Protein AF-A0A1G0LJV1-F1 (afdb_monomer)

pLDDT: mean 81.67, std 5.45, range [54.09, 89.5]

Solvent-accessible surface area (backbone atoms only — not comparable to full-atom values): 3790 Å² total; per-residue (Å²): 113,68,68,64,53,52,55,44,31,64,35,78,97,64,16,54,55,38,52,54,47,14,68,74,68,74,42,53,58,68,57,38,45,60,70,46,48,68,54,53,56,52,51,52,52,50,50,51,48,51,68,76,38,49,62,77,70,40,48,61,55,59,65,70,76,104

Secondary structure (DSSP, 8-state):
-HHHHHHHHHSTTT-HHHHHHHHHH-S-HHHHHHHHHHHHHHHHHHHHHHHH-HHHHHHHHHHH--

Structure (mmCIF, N/CA/C/O backbone):
data_AF-A0A1G0LJV1-F1
#
_entry.id   AF-A0A1G0LJV1-F1
#
loop_
_atom_site.group_PDB
_atom_site.id
_atom_site.type_symbol
_atom_site.label_atom_id
_atom_site.label_alt_id
_atom_site.label_comp_id
_atom_site.label_asym_id
_atom_site.label_entity_id
_atom_site.label_seq_id
_atom_site.pdbx_PDB_ins_code
_atom_site.Cartn_x
_atom_site.Cartn_y
_atom_site.Cartn_z
_atom_site.occupancy
_atom_site.B_iso_or_equiv
_atom_site.auth_seq_id
_atom_site.auth_comp_id
_atom_site.auth_asym_id
_atom_site.auth_atom_id
_atom_site.pdbx_PDB_model_num
ATOM 1 N N . MET A 1 1 ? -2.806 4.742 11.478 1.00 68.06 1 MET A N 1
ATOM 2 C CA . MET A 1 1 ? -1.920 5.630 10.685 1.00 68.06 1 MET A CA 1
ATOM 3 C C . MET A 1 1 ? -1.043 4.866 9.696 1.00 68.06 1 MET A C 1
ATOM 5 O O . MET A 1 1 ? -0.872 5.356 8.591 1.00 68.06 1 MET A O 1
ATOM 9 N N . THR A 1 2 ? -0.556 3.667 10.034 1.00 79.94 2 THR A N 1
ATOM 10 C CA . THR A 1 2 ? 0.313 2.827 9.182 1.00 79.94 2 THR A CA 1
ATOM 11 C C . THR A 1 2 ? -0.214 2.617 7.758 1.00 79.94 2 THR A C 1
ATOM 13 O O . THR A 1 2 ? 0.484 2.909 6.798 1.00 79.94 2 THR A O 1
ATOM 16 N N . VAL A 1 3 ? -1.483 2.225 7.605 1.00 81.00 3 VAL A N 1
ATOM 17 C CA . VAL A 1 3 ? -2.069 1.913 6.285 1.00 81.00 3 VAL A CA 1
ATOM 18 C C . VAL A 1 3 ? -2.168 3.140 5.369 1.00 81.00 3 VAL A C 1
ATOM 20 O O . VAL A 1 3 ? -1.934 3.032 4.172 1.00 81.00 3 VAL A O 1
ATOM 23 N N . ASN A 1 4 ? -2.430 4.330 5.921 1.00 84.31 4 ASN A N 1
ATOM 24 C CA . ASN A 1 4 ? -2.441 5.566 5.129 1.00 84.31 4 ASN A CA 1
ATOM 25 C C . ASN A 1 4 ? -1.049 5.912 4.582 1.00 84.31 4 ASN A C 1
ATOM 27 O O . ASN A 1 4 ? -0.941 6.413 3.465 1.00 84.31 4 ASN A O 1
ATOM 31 N N . MET A 1 5 ? 0.011 5.638 5.350 1.00 81.62 5 MET A N 1
ATOM 32 C CA . MET A 1 5 ? 1.383 5.826 4.871 1.00 81.62 5 MET A CA 1
ATOM 33 C C . MET A 1 5 ? 1.742 4.814 3.782 1.00 81.62 5 MET A C 1
ATOM 35 O O . MET A 1 5 ? 2.331 5.202 2.776 1.00 81.62 5 MET A O 1
ATOM 39 N N . GLU A 1 6 ? 1.323 3.557 3.937 1.00 82.38 6 GLU A N 1
ATOM 40 C CA . GLU A 1 6 ? 1.513 2.501 2.934 1.00 82.38 6 GLU A CA 1
ATOM 41 C C . GLU A 1 6 ? 0.906 2.898 1.578 1.00 82.38 6 GLU A C 1
ATOM 43 O O . GLU A 1 6 ? 1.563 2.811 0.540 1.00 82.38 6 GLU A O 1
ATOM 48 N N . ILE A 1 7 ? -0.326 3.426 1.597 1.00 82.94 7 ILE A N 1
ATOM 49 C CA . ILE A 1 7 ? -1.026 3.917 0.401 1.00 82.94 7 ILE A CA 1
ATOM 50 C C . ILE A 1 7 ? -0.255 5.083 -0.241 1.00 82.94 7 ILE A C 1
ATOM 52 O O . ILE A 1 7 ? -0.113 5.144 -1.464 1.00 82.94 7 ILE A O 1
ATOM 56 N N . GLY A 1 8 ? 0.309 5.985 0.568 1.00 82.69 8 GLY A N 1
ATOM 57 C CA . GLY A 1 8 ? 1.174 7.061 0.079 1.00 82.69 8 GLY A CA 1
ATOM 58 C C . GLY A 1 8 ? 2.431 6.545 -0.632 1.00 82.69 8 GLY A C 1
ATOM 59 O O . GLY A 1 8 ? 2.805 7.079 -1.674 1.00 82.69 8 GLY A O 1
ATOM 60 N N . MET A 1 9 ? 3.045 5.470 -0.130 1.00 83.50 9 MET A N 1
ATOM 61 C CA . MET A 1 9 ? 4.269 4.891 -0.703 1.00 83.50 9 MET A CA 1
ATOM 62 C C . MET A 1 9 ? 4.055 4.128 -2.016 1.00 83.50 9 MET A C 1
ATOM 64 O O . MET A 1 9 ? 5.000 3.986 -2.794 1.00 83.50 9 MET A O 1
ATOM 68 N N . ILE A 1 10 ? 2.835 3.656 -2.282 1.00 80.75 10 ILE A N 1
ATOM 69 C CA . ILE A 1 10 ? 2.459 3.003 -3.548 1.00 80.75 10 ILE A CA 1
ATOM 70 C C . ILE A 1 10 ? 1.827 3.966 -4.562 1.00 80.75 10 ILE A C 1
ATOM 72 O O . ILE A 1 10 ? 1.548 3.558 -5.684 1.00 80.75 10 ILE A O 1
ATOM 76 N N . THR A 1 11 ? 1.580 5.230 -4.202 1.00 81.25 11 THR A N 1
ATOM 77 C CA . THR A 1 11 ? 0.999 6.223 -5.119 1.00 81.25 11 THR A CA 1
ATOM 78 C C . THR A 1 11 ? 2.130 7.038 -5.766 1.00 81.25 11 THR A C 1
ATOM 80 O O . THR A 1 11 ? 3.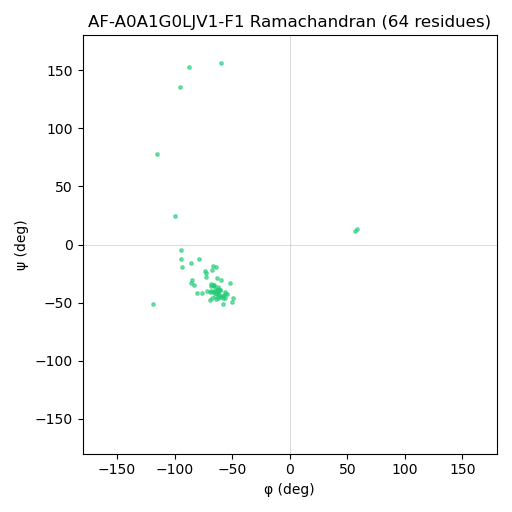019 7.498 -5.046 1.00 81.25 11 THR A O 1
ATOM 83 N N . PRO A 1 12 ? 2.105 7.299 -7.089 1.00 68.50 12 PRO A N 1
ATOM 84 C CA . PRO A 1 12 ? 3.221 7.911 -7.823 1.00 68.50 12 PRO A CA 1
ATOM 85 C C . PRO A 1 12 ? 3.842 9.224 -7.305 1.00 68.50 12 PRO A C 1
ATOM 87 O O . PRO A 1 12 ? 5.046 9.367 -7.504 1.00 68.50 12 PRO A O 1
ATOM 90 N N . PRO A 1 13 ? 3.133 10.184 -6.664 1.00 71.88 13 PRO A N 1
ATOM 91 C CA . PRO A 1 13 ? 3.773 11.423 -6.218 1.00 71.88 13 PRO A CA 1
ATOM 92 C C . PRO A 1 13 ? 4.850 11.199 -5.143 1.00 71.88 13 PRO A C 1
ATOM 94 O O . PRO A 1 13 ? 5.704 12.063 -4.980 1.00 71.88 13 PRO A O 1
ATOM 97 N N . VAL A 1 14 ? 4.840 10.053 -4.442 1.00 79.56 14 VAL A N 1
ATOM 98 C CA . VAL A 1 14 ? 5.927 9.626 -3.536 1.00 79.56 14 VAL A CA 1
ATOM 99 C C . VAL A 1 14 ? 6.538 8.305 -4.011 1.00 79.56 14 VAL A C 1
ATOM 101 O O . VAL A 1 14 ? 7.752 8.215 -4.154 1.00 79.56 14 VAL A O 1
ATOM 104 N N . GLY A 1 15 ? 5.707 7.287 -4.274 1.00 75.88 15 GLY A N 1
ATOM 105 C CA . GLY A 1 15 ? 6.008 6.134 -5.133 1.00 75.88 15 GLY A CA 1
ATOM 106 C C . GLY A 1 15 ? 7.215 5.267 -4.768 1.00 75.88 15 GLY A C 1
ATOM 107 O O . GLY A 1 15 ? 7.634 4.460 -5.595 1.00 75.88 15 GLY A O 1
ATOM 108 N N . LEU A 1 16 ? 7.789 5.408 -3.571 1.00 83.69 16 LEU A N 1
ATOM 109 C CA . LEU A 1 16 ? 9.032 4.740 -3.175 1.00 83.69 16 LEU A CA 1
ATOM 110 C C . LEU A 1 16 ? 8.958 3.216 -3.356 1.00 83.69 16 LEU A C 1
ATOM 112 O O . LEU A 1 16 ? 9.879 2.612 -3.907 1.00 83.69 16 LEU A O 1
ATOM 116 N N . ASN A 1 17 ? 7.835 2.604 -2.973 1.00 85.00 17 ASN A N 1
ATOM 117 C CA . ASN A 1 17 ? 7.641 1.161 -3.113 1.00 85.00 17 ASN A CA 1
ATOM 118 C C . ASN A 1 17 ? 7.522 0.748 -4.588 1.00 85.00 17 ASN A C 1
ATOM 120 O O . ASN A 1 17 ? 8.048 -0.294 -4.973 1.00 85.00 17 ASN A O 1
ATOM 124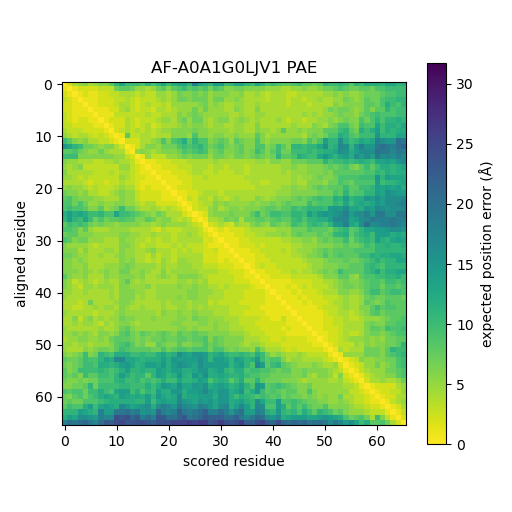 N N . LEU A 1 18 ? 6.898 1.582 -5.431 1.00 83.00 18 LEU A N 1
ATOM 125 C CA . LEU A 1 18 ? 6.839 1.358 -6.881 1.00 83.00 18 LEU A CA 1
ATOM 126 C C . LEU A 1 18 ? 8.215 1.506 -7.540 1.00 83.00 18 LEU A C 1
ATOM 128 O O . LEU A 1 18 ? 8.517 0.782 -8.484 1.00 83.00 18 LEU A O 1
ATOM 132 N N . TYR A 1 19 ? 9.057 2.409 -7.035 1.00 83.06 19 TYR A N 1
ATOM 133 C CA . TYR A 1 19 ? 10.416 2.622 -7.531 1.00 83.06 19 TYR A CA 1
ATOM 134 C C . TYR A 1 19 ? 11.314 1.414 -7.239 1.00 83.06 19 TYR A C 1
ATOM 136 O O . TYR A 1 19 ? 11.993 0.905 -8.132 1.00 83.06 19 TYR A O 1
ATOM 144 N N . VAL A 1 20 ? 11.251 0.889 -6.011 1.00 86.06 20 VAL A N 1
ATOM 145 C CA . VAL A 1 20 ? 11.957 -0.344 -5.625 1.00 86.06 20 VAL A CA 1
ATOM 146 C C . VAL A 1 20 ? 11.416 -1.546 -6.405 1.00 86.06 20 VAL A C 1
ATOM 148 O O . VAL A 1 20 ? 12.196 -2.329 -6.948 1.00 86.06 20 VAL A O 1
ATOM 151 N N . ALA A 1 21 ? 10.093 -1.672 -6.537 1.00 84.25 21 ALA A N 1
ATOM 152 C CA . ALA A 1 21 ? 9.468 -2.752 -7.298 1.00 84.25 21 ALA A CA 1
ATOM 153 C C . ALA A 1 21 ? 9.825 -2.707 -8.793 1.00 84.25 21 ALA A C 1
ATOM 155 O O . ALA A 1 21 ? 10.085 -3.752 -9.388 1.00 84.25 21 ALA A O 1
ATOM 156 N N . SER A 1 22 ? 9.898 -1.522 -9.402 1.00 84.38 22 SER A N 1
ATOM 157 C CA . SER A 1 22 ? 10.361 -1.329 -10.785 1.00 84.38 22 SER A CA 1
ATOM 158 C C . SER A 1 22 ? 11.826 -1.755 -10.948 1.00 84.38 22 SER A C 1
ATOM 160 O O . SER A 1 22 ? 12.156 -2.470 -11.895 1.00 84.38 22 SER A O 1
ATOM 162 N N . GLY A 1 23 ? 12.687 -1.431 -9.975 1.00 83.88 23 GLY A N 1
ATOM 163 C CA . GLY A 1 23 ? 14.088 -1.864 -9.956 1.00 83.88 23 GLY A CA 1
ATOM 164 C C . GLY A 1 23 ? 14.271 -3.386 -9.882 1.00 83.88 23 GLY A C 1
ATOM 165 O O . GLY A 1 23 ? 15.165 -3.928 -10.529 1.00 83.88 23 GLY A O 1
ATOM 166 N N . ILE A 1 24 ? 13.404 -4.089 -9.144 1.00 87.44 24 ILE A N 1
ATOM 167 C CA . ILE A 1 24 ? 13.449 -5.557 -9.013 1.00 87.44 24 ILE A CA 1
ATOM 168 C C . ILE A 1 24 ? 12.795 -6.249 -10.220 1.00 87.44 24 ILE A C 1
ATOM 170 O O . ILE A 1 24 ? 13.319 -7.236 -10.733 1.00 87.44 24 ILE A O 1
ATOM 174 N N . SER A 1 25 ? 11.658 -5.731 -10.690 1.00 81.75 25 SER A N 1
ATOM 175 C CA . SER A 1 25 ? 10.873 -6.326 -11.782 1.00 81.75 25 SER A CA 1
ATOM 176 C C . SER A 1 25 ? 11.425 -6.037 -13.180 1.00 81.75 25 SER A C 1
ATOM 178 O O . SER A 1 25 ? 10.982 -6.663 -14.140 1.00 81.75 25 SER A O 1
ATOM 180 N N . LYS A 1 26 ? 12.381 -5.103 -13.315 1.00 78.06 26 LYS A N 1
ATOM 181 C CA . LYS A 1 26 ? 12.909 -4.589 -14.597 1.00 78.06 26 LYS A CA 1
ATOM 182 C C . LYS A 1 26 ? 11.838 -3.996 -15.526 1.00 78.06 26 LYS A C 1
ATOM 184 O O . LYS A 1 26 ? 12.121 -3.738 -16.694 1.00 78.06 26 LYS A O 1
ATOM 189 N N . MET A 1 27 ? 10.623 -3.772 -15.028 1.00 80.75 27 MET A N 1
ATOM 190 C CA . MET A 1 27 ? 9.562 -3.069 -15.745 1.00 80.75 27 MET A CA 1
ATOM 191 C C . MET A 1 27 ? 9.686 -1.567 -15.497 1.00 80.75 27 MET A C 1
ATOM 193 O O . MET A 1 27 ? 10.164 -1.150 -14.441 1.00 80.75 27 MET A O 1
ATOM 197 N N . GLY A 1 28 ? 9.224 -0.734 -16.432 1.00 83.31 28 GLY A N 1
ATOM 198 C CA . GLY A 1 28 ? 9.195 0.714 -16.228 1.00 83.31 28 GLY A CA 1
ATOM 199 C C . GLY A 1 28 ? 8.331 1.110 -15.024 1.00 83.31 28 GLY A C 1
ATOM 200 O O . GLY A 1 28 ? 7.404 0.390 -14.638 1.00 83.31 28 GLY A O 1
ATOM 201 N N . LEU A 1 29 ? 8.598 2.282 -14.436 1.00 81.69 29 LEU A N 1
ATOM 202 C CA . LEU A 1 29 ? 7.818 2.806 -13.306 1.00 81.69 29 LEU A CA 1
ATOM 203 C C . LEU A 1 29 ? 6.324 2.898 -13.654 1.00 81.69 29 LEU A C 1
ATOM 205 O O . LEU A 1 29 ? 5.471 2.518 -12.855 1.00 81.69 29 LEU A O 1
ATOM 209 N N . THR A 1 30 ? 6.005 3.335 -14.873 1.00 81.56 30 THR A N 1
ATOM 210 C CA . THR A 1 30 ? 4.631 3.432 -15.384 1.00 81.56 30 THR A CA 1
ATOM 211 C C . THR A 1 30 ? 3.951 2.068 -15.494 1.00 81.56 30 THR A C 1
ATOM 213 O O . THR A 1 30 ? 2.787 1.932 -15.119 1.00 81.56 30 THR A O 1
ATOM 216 N N . ASP A 1 31 ? 4.669 1.047 -15.964 1.00 83.38 31 ASP A N 1
ATOM 217 C CA . ASP A 1 31 ? 4.126 -0.306 -16.128 1.00 83.38 31 ASP A CA 1
ATOM 218 C C . ASP A 1 31 ? 3.916 -0.980 -14.772 1.00 83.38 31 ASP A C 1
ATOM 220 O O . ASP A 1 31 ? 2.871 -1.577 -14.522 1.00 83.38 31 ASP A O 1
ATOM 224 N N . THR A 1 32 ? 4.862 -0.784 -13.852 1.00 83.88 32 THR A N 1
ATOM 225 C CA . THR A 1 32 ? 4.757 -1.238 -12.458 1.00 83.88 32 THR A CA 1
ATOM 226 C C . THR A 1 32 ? 3.586 -0.555 -11.752 1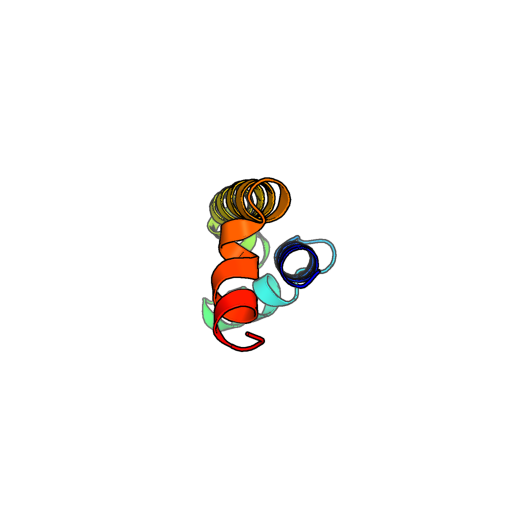.00 83.88 32 THR A C 1
ATOM 228 O O . THR A 1 32 ? 2.791 -1.211 -11.088 1.00 83.88 32 THR A O 1
ATOM 231 N N . THR A 1 33 ? 3.403 0.751 -11.964 1.00 84.19 33 THR A N 1
ATOM 232 C CA . THR A 1 33 ? 2.262 1.508 -11.425 1.00 84.19 33 THR A CA 1
ATOM 233 C C . THR A 1 33 ? 0.936 0.956 -11.942 1.00 84.19 33 THR A C 1
ATOM 235 O O . THR A 1 33 ? 0.013 0.750 -11.159 1.00 84.19 33 THR A O 1
ATOM 238 N N . LYS A 1 34 ? 0.829 0.674 -13.2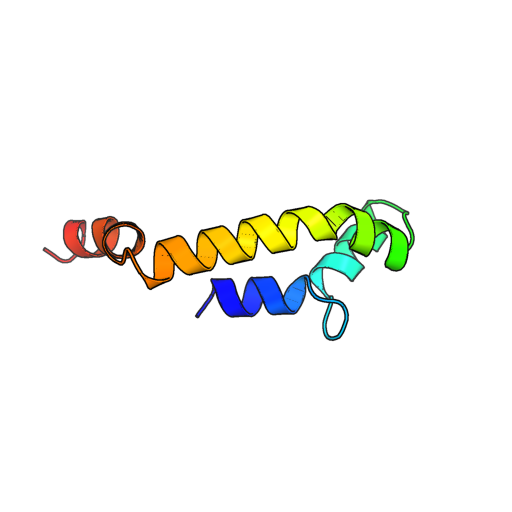47 1.00 83.56 34 LYS A N 1
ATOM 239 C CA . LYS A 1 34 ? -0.384 0.086 -13.837 1.00 83.56 34 LYS A CA 1
ATOM 240 C C . LYS A 1 34 ? -0.657 -1.322 -13.313 1.00 83.56 34 LYS A C 1
ATOM 242 O O . LYS A 1 34 ? -1.809 -1.643 -13.041 1.00 83.56 34 LYS A O 1
ATOM 247 N N . ALA A 1 35 ? 0.382 -2.133 -13.125 1.00 84.75 35 ALA A N 1
ATOM 248 C CA . ALA A 1 35 ? 0.259 -3.463 -12.534 1.00 84.75 35 ALA A CA 1
ATOM 249 C C . ALA A 1 35 ? -0.173 -3.409 -11.055 1.00 84.75 35 ALA A C 1
ATOM 251 O O . ALA A 1 35 ? -0.938 -4.259 -10.598 1.00 84.75 35 ALA A O 1
ATOM 252 N N . CYS A 1 36 ? 0.269 -2.392 -10.310 1.00 82.62 36 CYS A N 1
ATOM 253 C CA . CYS A 1 36 ? -0.080 -2.184 -8.904 1.00 82.62 36 CYS A CA 1
ATOM 254 C C . CYS A 1 36 ? -1.395 -1.414 -8.689 1.00 82.62 36 CYS A C 1
ATOM 256 O O . CYS A 1 36 ? -1.959 -1.477 -7.600 1.00 82.62 36 CYS A O 1
ATOM 258 N N . ALA A 1 37 ? -1.930 -0.732 -9.704 1.00 84.62 37 ALA A N 1
ATOM 259 C CA . ALA A 1 37 ? -3.193 0.004 -9.631 1.00 84.62 37 ALA A CA 1
ATOM 260 C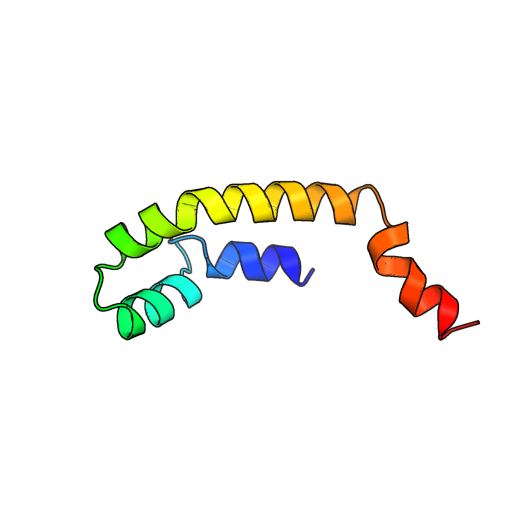 C . ALA A 1 37 ? -4.380 -0.795 -9.040 1.00 84.62 37 ALA A C 1
ATOM 262 O O . ALA A 1 37 ? -5.054 -0.256 -8.159 1.00 84.62 37 ALA A O 1
ATOM 263 N N . PRO A 1 38 ? -4.646 -2.066 -9.421 1.00 85.25 38 PRO A N 1
ATOM 264 C CA . PRO A 1 38 ? -5.722 -2.844 -8.796 1.00 85.25 38 PRO A CA 1
ATOM 265 C C . PRO A 1 38 ? -5.489 -3.097 -7.298 1.00 85.25 38 PRO A C 1
ATOM 267 O O . PRO A 1 38 ? -6.445 -3.177 -6.529 1.00 85.25 38 PRO A O 1
ATOM 270 N N . TRP A 1 39 ? -4.233 -3.160 -6.850 1.00 84.69 39 TRP A N 1
ATOM 271 C CA . TRP A 1 39 ? -3.894 -3.362 -5.440 1.00 84.69 39 TRP A CA 1
ATOM 272 C C . TRP A 1 39 ? -4.170 -2.131 -4.577 1.00 84.69 39 TRP A C 1
ATOM 274 O O . TRP A 1 39 ? -4.507 -2.276 -3.402 1.00 84.69 39 TRP A O 1
ATOM 284 N N . ILE A 1 40 ? -4.118 -0.927 -5.156 1.00 84.44 40 ILE A N 1
ATOM 285 C CA . ILE A 1 40 ? -4.532 0.306 -4.469 1.00 84.44 40 ILE A CA 1
ATOM 286 C C . ILE A 1 40 ? -6.010 0.213 -4.070 1.00 84.44 40 ILE A C 1
ATOM 288 O O . ILE A 1 40 ? -6.382 0.596 -2.963 1.00 84.44 40 ILE A O 1
ATOM 292 N N . LEU A 1 41 ? -6.855 -0.357 -4.932 1.00 85.31 41 LEU A N 1
ATOM 293 C CA . LEU A 1 41 ? -8.277 -0.535 -4.639 1.00 85.31 41 LEU A CA 1
ATOM 294 C C . LEU A 1 41 ? -8.496 -1.512 -3.475 1.00 85.31 41 LEU A C 1
ATOM 296 O O . LEU A 1 41 ? -9.292 -1.232 -2.580 1.00 85.31 41 LEU A O 1
ATOM 300 N N . VAL A 1 42 ? -7.733 -2.608 -3.428 1.00 88.75 42 VAL A N 1
ATOM 301 C CA . VAL A 1 42 ? -7.748 -3.551 -2.295 1.00 88.75 42 VAL A CA 1
ATOM 302 C C . VAL A 1 42 ? -7.319 -2.856 -0.999 1.00 88.75 42 VAL A C 1
ATOM 304 O O . VAL A 1 42 ? -7.969 -3.024 0.032 1.00 88.75 42 VAL A O 1
ATOM 307 N N . MET A 1 43 ? -6.274 -2.026 -1.051 1.00 84.69 43 MET A N 1
ATOM 308 C CA . MET A 1 43 ? -5.799 -1.238 0.093 1.00 84.69 43 MET A CA 1
ATOM 309 C C . MET A 1 43 ? -6.849 -0.238 0.599 1.00 84.69 43 MET A C 1
ATOM 311 O O . MET A 1 43 ? -7.007 -0.086 1.807 1.00 84.69 43 MET A O 1
ATOM 315 N N . LEU A 1 44 ? -7.610 0.402 -0.293 1.00 86.19 44 LEU A N 1
ATOM 316 C CA . LEU A 1 44 ? -8.698 1.319 0.076 1.00 86.19 44 LEU A CA 1
ATOM 317 C C . LEU A 1 44 ? -9.887 0.596 0.725 1.00 86.19 44 LEU A C 1
ATOM 319 O O . LEU A 1 44 ? -10.456 1.082 1.708 1.00 86.19 44 LEU A O 1
ATOM 323 N N . VAL A 1 45 ? -10.248 -0.582 0.213 1.00 89.50 45 VAL A N 1
ATOM 324 C CA . VAL A 1 45 ? -11.280 -1.433 0.824 1.00 89.50 45 VAL A CA 1
ATOM 325 C C . VAL A 1 45 ? -10.827 -1.890 2.208 1.00 89.50 45 VAL A C 1
ATOM 327 O O . VAL A 1 45 ? -11.569 -1.748 3.179 1.00 89.50 45 VAL A O 1
ATOM 330 N N . TYR A 1 46 ? -9.586 -2.362 2.323 1.00 86.38 46 TYR A N 1
ATOM 331 C CA . TYR A 1 46 ? -8.994 -2.749 3.599 1.00 86.38 46 TYR A CA 1
ATOM 332 C C . TYR A 1 46 ? -8.973 -1.588 4.600 1.00 86.38 46 TYR A C 1
ATOM 334 O O . TYR A 1 46 ? -9.381 -1.764 5.747 1.00 86.38 46 TYR A O 1
ATOM 342 N N . LEU A 1 47 ? -8.584 -0.387 4.159 1.00 86.62 47 LEU A N 1
ATOM 343 C CA . LEU A 1 47 ? -8.596 0.819 4.984 1.00 86.62 47 LEU A CA 1
ATOM 344 C C . LEU A 1 47 ? -9.998 1.115 5.529 1.00 86.62 47 LEU A C 1
ATOM 346 O O . LEU A 1 47 ? -10.147 1.415 6.711 1.00 86.62 47 LEU A O 1
ATOM 350 N N . THR A 1 48 ? -11.025 1.001 4.689 1.00 86.00 48 THR A N 1
ATOM 351 C CA . THR A 1 48 ? -12.424 1.199 5.093 1.00 86.00 48 THR A CA 1
ATOM 352 C C . THR A 1 48 ? -12.822 0.169 6.152 1.00 86.00 48 THR A C 1
ATOM 354 O O . THR A 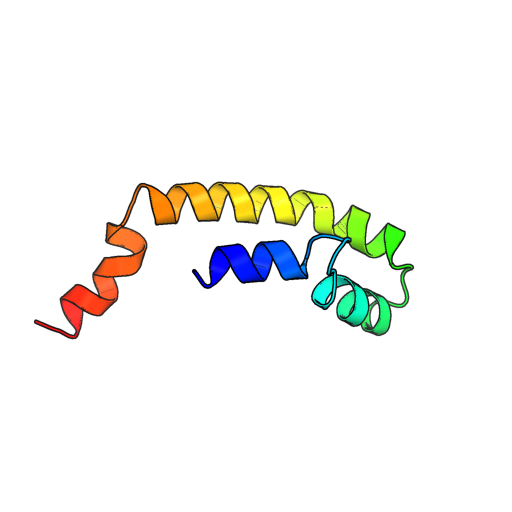1 48 ? -13.351 0.532 7.202 1.00 86.00 48 THR A O 1
ATOM 357 N N . ILE A 1 49 ? -12.488 -1.105 5.935 1.00 87.00 49 ILE A N 1
ATOM 358 C CA . ILE A 1 49 ? -12.781 -2.196 6.872 1.00 87.00 49 ILE A CA 1
ATOM 359 C C . ILE A 1 49 ? -12.160 -1.927 8.247 1.00 87.00 49 ILE A C 1
ATOM 361 O O . ILE A 1 49 ? -12.873 -1.954 9.245 1.00 87.00 49 ILE A O 1
ATOM 365 N N . ILE A 1 50 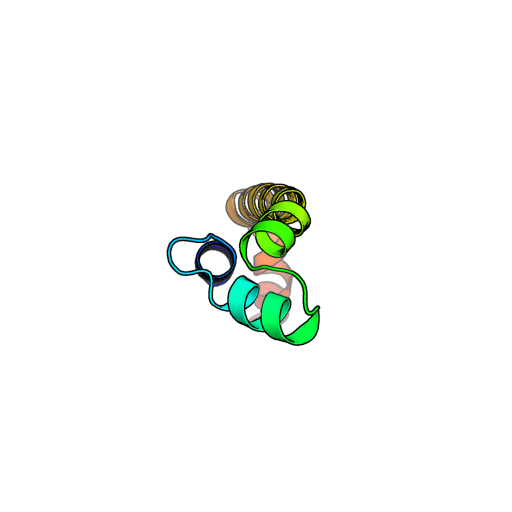? -10.866 -1.613 8.324 1.00 85.19 50 ILE A N 1
ATOM 366 C CA . ILE A 1 50 ? -10.200 -1.387 9.621 1.00 85.19 50 ILE A CA 1
ATOM 367 C C . ILE A 1 50 ? -10.600 -0.064 10.284 1.00 85.19 50 ILE A C 1
ATOM 369 O O . ILE A 1 50 ? -10.507 0.059 11.502 1.00 85.19 50 ILE A O 1
ATOM 373 N N . THR A 1 51 ? -11.038 0.928 9.499 1.00 83.19 51 THR A N 1
ATOM 374 C CA . THR A 1 51 ? -11.468 2.235 10.021 1.00 83.19 51 THR A CA 1
ATOM 375 C C . THR A 1 51 ? -12.853 2.145 10.657 1.00 83.19 51 THR A C 1
ATOM 377 O O . THR A 1 51 ? -13.066 2.712 11.726 1.00 83.19 51 THR A O 1
ATOM 380 N N . TYR A 1 52 ? -13.788 1.420 10.034 1.00 82.69 52 TYR A N 1
ATOM 381 C CA . TYR A 1 52 ? -15.165 1.296 10.530 1.00 82.69 52 TYR A CA 1
ATOM 382 C C . TYR A 1 52 ? -15.395 0.065 11.417 1.00 82.69 52 TYR A C 1
ATOM 384 O O . TYR A 1 52 ? -16.352 0.052 12.189 1.00 82.69 52 TYR A O 1
ATOM 392 N N . ILE A 1 53 ? -14.525 -0.949 11.353 1.00 85.75 53 ILE A N 1
ATOM 393 C CA . ILE A 1 53 ? -14.596 -2.162 12.182 1.00 85.75 53 ILE A CA 1
ATOM 394 C C . ILE A 1 53 ? -13.363 -2.216 13.097 1.00 85.75 53 ILE A C 1
ATOM 396 O O . ILE A 1 53 ? -12.417 -2.975 12.852 1.00 85.75 53 ILE A O 1
ATOM 400 N N . PRO A 1 54 ? -13.354 -1.438 14.197 1.00 75.06 54 PRO A N 1
ATOM 401 C CA . PRO A 1 54 ? -12.194 -1.340 15.077 1.00 75.06 54 PRO A CA 1
ATOM 402 C C . PRO A 1 54 ? -11.900 -2.660 15.802 1.00 75.06 54 PRO A C 1
ATOM 404 O O . PRO A 1 54 ? -10.780 -2.870 16.252 1.00 75.06 54 PRO A O 1
ATOM 407 N N . GLN A 1 55 ? -12.861 -3.589 15.877 1.00 76.94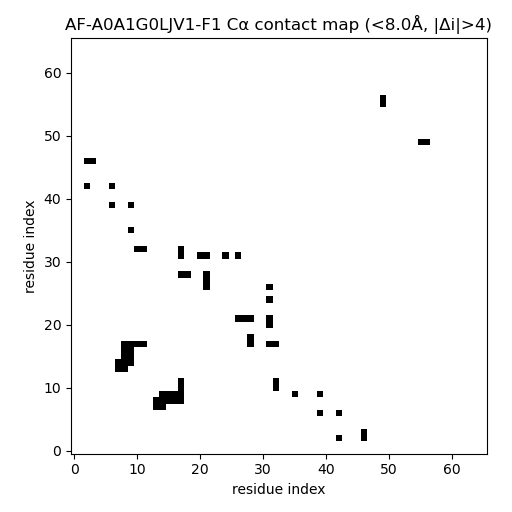 55 GLN A N 1
ATOM 408 C CA . GLN A 1 55 ? -12.669 -4.917 16.470 1.00 76.94 55 GLN A CA 1
ATOM 409 C C . GLN A 1 55 ? -11.579 -5.733 15.765 1.00 76.94 55 GLN A C 1
ATOM 411 O O . GLN A 1 55 ? -10.897 -6.503 16.431 1.00 76.94 55 GLN A O 1
ATOM 416 N N . ILE A 1 56 ? -11.357 -5.538 14.460 1.00 76.25 56 ILE A N 1
ATOM 417 C CA . ILE A 1 56 ? -10.301 -6.250 13.719 1.00 76.25 56 ILE A CA 1
ATOM 418 C C . ILE A 1 56 ? -8.917 -5.814 14.210 1.00 76.25 56 ILE A C 1
ATOM 420 O O . ILE A 1 56 ? -8.029 -6.642 14.394 1.00 76.25 56 ILE A O 1
ATOM 424 N N . SER A 1 57 ? -8.735 -4.517 14.467 1.00 77.31 57 SER A N 1
ATOM 425 C CA . SER A 1 57 ? -7.462 -3.974 14.954 1.00 77.31 57 SER A CA 1
ATOM 426 C C . SER A 1 57 ? -7.308 -4.067 16.473 1.00 77.31 57 SER A C 1
ATOM 428 O O . SER A 1 57 ? -6.192 -4.204 16.964 1.00 77.31 57 SER A O 1
ATOM 430 N N . LEU A 1 58 ? -8.409 -4.000 17.225 1.00 80.69 58 LEU A N 1
ATOM 431 C CA . LEU A 1 58 ? -8.403 -3.951 18.688 1.00 80.69 58 LEU A CA 1
ATOM 432 C C . LEU A 1 58 ? -8.552 -5.319 19.354 1.00 80.69 58 LEU A C 1
ATOM 434 O O . LEU A 1 58 ? -8.303 -5.412 20.552 1.00 80.69 58 LEU A O 1
ATOM 438 N N . TRP A 1 59 ? -8.925 -6.382 18.634 1.00 82.31 59 TRP A N 1
ATOM 439 C CA . TRP A 1 59 ? -9.086 -7.710 19.240 1.00 82.31 59 TRP A CA 1
ATOM 440 C C . TRP A 1 59 ? -7.800 -8.207 19.913 1.00 82.31 59 TRP A C 1
ATOM 442 O O . TRP A 1 59 ? -7.846 -8.633 21.065 1.00 82.31 59 TRP A O 1
ATOM 452 N N . LEU A 1 60 ? -6.652 -8.086 19.241 1.00 77.38 60 LEU A N 1
ATOM 453 C CA . LEU A 1 60 ? -5.364 -8.517 19.787 1.00 77.38 60 LEU A CA 1
ATOM 454 C C . LEU A 1 60 ? -4.880 -7.629 20.961 1.00 77.38 60 LEU A C 1
ATOM 456 O O . LEU A 1 60 ? -4.541 -8.188 22.005 1.00 77.38 60 LEU A O 1
ATOM 460 N N . PRO A 1 61 ? -4.903 -6.280 20.877 1.00 80.19 61 PRO A N 1
ATOM 461 C CA . PRO A 1 61 ? -4.640 -5.414 22.030 1.00 80.19 61 PRO A CA 1
ATOM 462 C C . PRO A 1 61 ? -5.558 -5.688 23.228 1.00 80.19 61 PRO A C 1
ATOM 464 O O . PRO A 1 61 ? -5.073 -5.771 24.349 1.00 80.19 61 PRO A O 1
ATOM 467 N N . ASN A 1 62 ? -6.860 -5.893 23.004 1.00 83.62 62 ASN A N 1
ATOM 468 C CA . ASN A 1 62 ? -7.817 -6.198 24.074 1.00 83.62 62 ASN A CA 1
ATOM 469 C C . ASN A 1 62 ? -7.590 -7.577 24.716 1.00 83.62 62 ASN A C 1
ATOM 471 O O . ASN A 1 62 ? -8.059 -7.806 25.829 1.00 83.62 62 ASN A O 1
ATOM 475 N N . LEU A 1 63 ? -6.922 -8.502 24.018 1.00 81.25 63 LEU A N 1
ATOM 476 C CA . LEU A 1 63 ? -6.554 -9.816 24.547 1.00 81.25 63 LEU A CA 1
ATOM 477 C C . LEU A 1 63 ? -5.256 -9.764 25.368 1.00 81.25 63 LEU A C 1
ATOM 479 O O . LEU A 1 63 ? -5.140 -10.489 26.348 1.00 81.25 63 LEU A O 1
ATOM 483 N N . LEU A 1 64 ? -4.296 -8.920 24.971 1.00 82.62 64 LEU A N 1
ATOM 484 C CA . LEU A 1 64 ? -2.991 -8.779 25.633 1.00 82.62 64 LEU A CA 1
ATOM 485 C C . LEU A 1 64 ? -2.993 -7.798 26.815 1.00 82.62 64 LEU A C 1
ATOM 487 O O . LEU A 1 64 ? -2.242 -8.006 27.760 1.00 82.62 64 LEU A O 1
ATOM 491 N N . TYR A 1 65 ? -3.799 -6.733 26.759 1.00 72.00 65 TYR A N 1
ATOM 492 C CA . TYR A 1 65 ? -3.882 -5.690 27.795 1.00 72.00 65 TYR A CA 1
ATOM 493 C C . TYR A 1 65 ? -5.081 -5.866 28.742 1.00 72.00 65 TYR A C 1
ATOM 495 O O . TYR A 1 65 ? -5.560 -4.892 29.325 1.00 72.00 65 TYR A O 1
ATOM 503 N N . LYS A 1 66 ? -5.578 -7.098 28.875 1.00 54.09 66 LYS A N 1
ATOM 504 C CA . LYS A 1 66 ? -6.580 -7.471 29.875 1.00 54.09 66 LYS A CA 1
ATOM 505 C C . LYS A 1 66 ? -5.926 -7.983 31.149 1.00 54.09 66 LYS A C 1
ATOM 507 O O . LYS A 1 66 ? -4.931 -8.728 31.026 1.00 54.09 66 LYS A O 1
#

Mean predicted aligned error: 6.79 Å

Radius of gyration: 15.3 Å; Cα contacts (8 Å, |Δi|>4): 35; chains: 1; bounding bo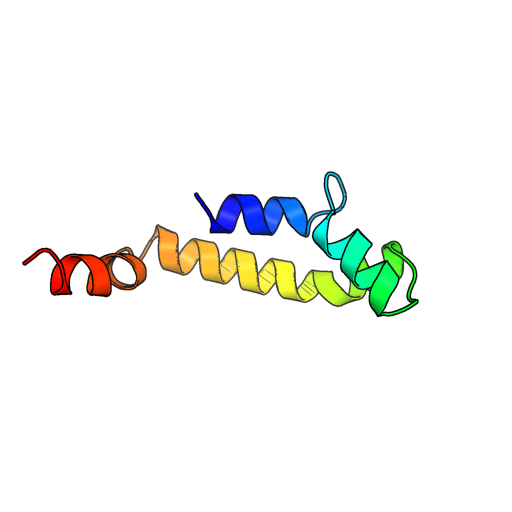x: 29×21×46 Å

Foldseek 3Di:
DVLVVVLVCCDPVNVVVLVVVCVVVVHDSVVSNVVCVVVSVVSVVVVVCCVVPVCVVCVVVVVVVD

Sequence (66 aa):
MTVNMEIGMITPPVGLNLYVASGISKMGLTDTTKACAPWILVMLVYLTIITYIPQISLWLPNLLYK